Protein AF-A0A6N8R8D3-F1 (afdb_monomer_lite)

Radius of gyration: 10.47 Å; chains: 1; bounding box: 20×23×20 Å

pLDDT: mean 88.37, std 10.77, range [50.94, 96.38]

Secondary structure (DSSP, 8-state):
-------HHHHHHHHHHHHTS---HHHH--

Foldseek 3Di:
DPPPDDDPVLVVVLVCCCPVVVDDNVVSVD

Organism: Escherichia coli (NCBI:txid562)

InterPro domains:
  IPR002514 Transposase IS3/IS911family [PF01527] (3-29)
  IPR009057 Homedomain-like superfamily [SSF46689] (1-29)

Sequence (30 aa):
MSGKRYPEEFKTEAVKQVVDRGYSVASVAT

Structure (mmCIF, N/CA/C/O backbone):
data_AF-A0A6N8R8D3-F1
#
_entry.id   AF-A0A6N8R8D3-F1
#
loop_
_atom_site.group_PDB
_atom_site.id
_atom_site.type_symbol
_atom_site.label_atom_id
_atom_site.label_alt_id
_atom_site.label_comp_id
_atom_site.label_asym_id
_atom_site.label_entity_id
_atom_site.label_seq_id
_atom_site.pdbx_PDB_ins_code
_atom_site.Cartn_x
_atom_site.Cartn_y
_atom_site.Cartn_z
_atom_site.occupancy
_atom_site.B_iso_or_equiv
_atom_site.auth_seq_id
_atom_site.auth_comp_id
_atom_site.auth_asym_id
_atom_site.auth_atom_id
_atom_site.pdbx_PDB_model_num
ATOM 1 N N . MET A 1 1 ? -14.895 -13.052 13.714 1.00 50.94 1 MET A N 1
ATOM 2 C CA . MET A 1 1 ? -13.705 -12.584 12.970 1.00 50.94 1 MET A CA 1
ATOM 3 C C . MET A 1 1 ? -13.682 -11.064 13.015 1.00 50.94 1 MET A C 1
ATOM 5 O O . MET A 1 1 ? -14.422 -10.434 12.274 1.00 50.94 1 MET A O 1
ATOM 9 N N . SER A 1 2 ? -12.920 -10.469 13.935 1.00 60.50 2 SER A N 1
ATOM 10 C CA . SER A 1 2 ? -12.719 -9.016 13.924 1.00 60.50 2 SER A CA 1
ATOM 11 C C . SER A 1 2 ? -11.674 -8.715 12.852 1.00 60.50 2 SER A C 1
ATOM 13 O O . SER A 1 2 ? -10.518 -9.109 12.999 1.00 60.50 2 SER A O 1
ATOM 15 N N . GLY A 1 3 ? -12.096 -8.137 11.726 1.00 72.00 3 GLY A N 1
ATOM 16 C CA . GLY A 1 3 ? -11.176 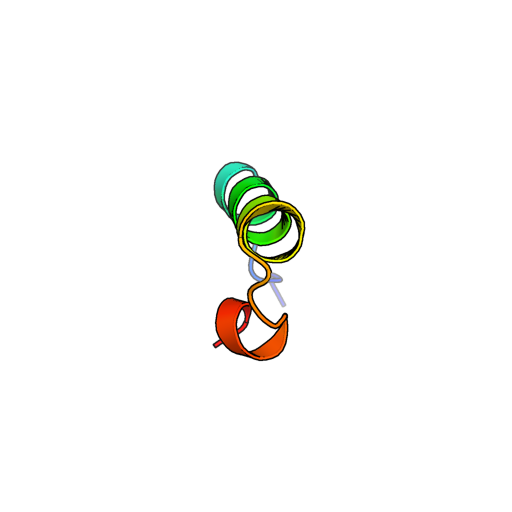-7.712 10.672 1.00 72.00 3 GLY A CA 1
ATOM 17 C C . GLY A 1 3 ? -10.176 -6.706 11.237 1.00 72.00 3 GLY A C 1
ATOM 18 O O . GLY A 1 3 ? -10.558 -5.856 12.044 1.00 72.00 3 GLY A O 1
ATOM 19 N N . LYS A 1 4 ? -8.901 -6.811 10.845 1.00 71.56 4 LYS A N 1
ATOM 20 C CA . LYS A 1 4 ? -7.863 -5.861 11.267 1.00 71.56 4 LYS A CA 1
ATOM 21 C C . LYS A 1 4 ? -8.319 -4.447 10.890 1.00 71.56 4 LYS A C 1
ATOM 23 O O . LYS A 1 4 ? -8.374 -4.100 9.713 1.00 71.56 4 LYS A O 1
ATOM 28 N N . ARG A 1 5 ? -8.706 -3.648 11.887 1.00 81.94 5 ARG A N 1
ATOM 29 C CA . ARG A 1 5 ? -9.035 -2.236 11.695 1.00 81.94 5 ARG A CA 1
ATOM 30 C C . ARG A 1 5 ? -7.732 -1.463 11.711 1.00 81.94 5 ARG A C 1
ATOM 32 O O . ARG A 1 5 ? -7.174 -1.204 12.770 1.00 81.94 5 ARG A O 1
ATOM 39 N N . TYR A 1 6 ? -7.246 -1.148 10.521 1.00 85.69 6 TYR A N 1
ATOM 40 C CA . TYR A 1 6 ? -6.148 -0.209 10.378 1.00 85.69 6 TYR A CA 1
ATOM 41 C C . TYR A 1 6 ? -6.640 1.204 10.717 1.00 85.69 6 TY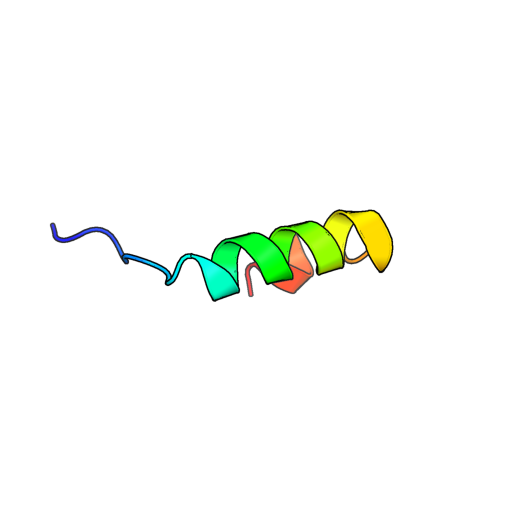R A C 1
ATOM 43 O O . TYR A 1 6 ? -7.746 1.557 10.287 1.00 85.69 6 TYR A O 1
ATOM 51 N N . PRO A 1 7 ? -5.846 1.999 11.455 1.00 91.25 7 PRO A N 1
ATOM 52 C CA . PRO A 1 7 ? -6.119 3.417 11.663 1.00 91.25 7 PRO A CA 1
ATOM 53 C C . PRO A 1 7 ? -6.275 4.157 10.330 1.00 91.25 7 PRO A C 1
ATOM 55 O O . PRO A 1 7 ? -5.657 3.787 9.328 1.00 91.25 7 PRO A O 1
ATOM 58 N N . GLU A 1 8 ? -7.079 5.217 10.309 1.00 90.19 8 GLU A N 1
ATOM 59 C CA . GLU A 1 8 ? -7.268 6.029 9.098 1.00 90.19 8 GLU A CA 1
ATOM 60 C C . GLU A 1 8 ? -5.965 6.718 8.659 1.00 90.19 8 GLU A C 1
ATOM 62 O O . GLU A 1 8 ? -5.721 6.853 7.455 1.00 90.19 8 GLU A O 1
ATOM 67 N N . GLU A 1 9 ? -5.072 7.064 9.598 1.00 91.00 9 GLU A N 1
ATOM 68 C CA . GLU A 1 9 ? -3.756 7.607 9.243 1.00 91.00 9 GLU A CA 1
ATOM 69 C C . GLU A 1 9 ? -2.929 6.590 8.455 1.00 91.00 9 GLU A C 1
ATOM 71 O O . GLU A 1 9 ? -2.314 6.937 7.450 1.00 91.00 9 GLU A O 1
ATOM 76 N N . PHE A 1 10 ? -2.973 5.314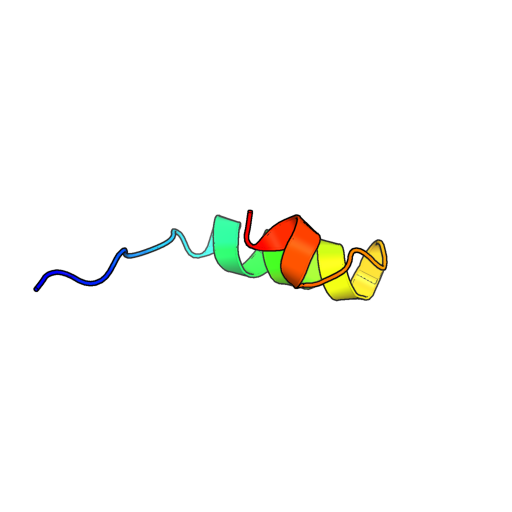 8.852 1.00 92.06 10 PHE A N 1
ATOM 77 C CA . PHE A 1 10 ? -2.251 4.256 8.150 1.00 92.06 10 PHE A CA 1
ATOM 78 C C . PHE A 1 10 ? -2.748 4.099 6.712 1.00 92.06 10 PHE A C 1
ATOM 80 O O . PHE A 1 10 ? -1.945 4.011 5.786 1.00 92.06 10 PHE A O 1
ATOM 87 N N . LYS A 1 11 ? -4.070 4.107 6.504 1.00 91.19 11 LYS A N 1
ATOM 88 C CA . LYS A 1 11 ? -4.652 4.008 5.157 1.00 91.19 11 LYS A CA 1
ATOM 89 C C . LYS A 1 11 ? -4.230 5.184 4.280 1.00 91.19 11 LYS A C 1
ATOM 91 O O . LYS A 1 11 ? -3.856 4.988 3.128 1.00 91.19 11 LYS A O 1
ATOM 96 N N . THR A 1 12 ? -4.259 6.390 4.838 1.00 94.75 12 THR A N 1
ATOM 97 C CA . THR A 1 12 ? -3.903 7.615 4.115 1.00 94.75 12 THR A CA 1
ATOM 98 C C . THR A 1 12 ? -2.425 7.625 3.728 1.00 94.75 12 THR A C 1
ATOM 100 O O . THR A 1 12 ? -2.085 7.900 2.578 1.00 94.75 12 THR A O 1
ATOM 103 N N . GLU A 1 13 ? -1.537 7.267 4.655 1.00 94.81 13 GLU A N 1
ATOM 104 C CA . GLU A 1 13 ? -0.098 7.210 4.391 1.00 94.81 13 GLU A CA 1
ATOM 105 C C . GLU A 1 13 ? 0.276 6.075 3.430 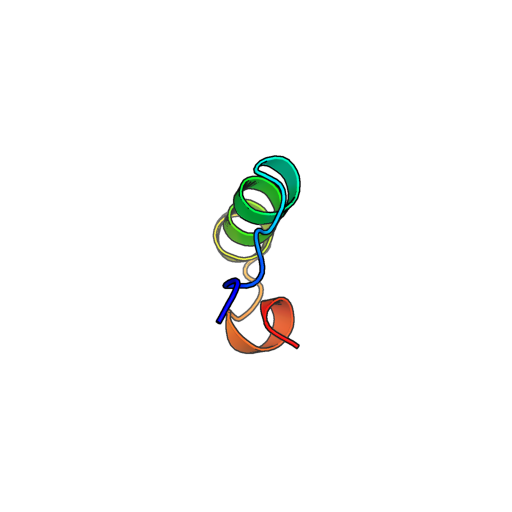1.00 94.81 13 GLU A C 1
ATOM 107 O O . GLU A 1 13 ? 1.166 6.252 2.598 1.00 94.81 13 GLU A O 1
ATOM 112 N N . ALA A 1 14 ? -0.419 4.934 3.478 1.00 94.44 14 ALA A N 1
ATOM 113 C CA . ALA A 1 14 ? -0.224 3.845 2.522 1.00 94.44 14 ALA A CA 1
ATOM 114 C C . ALA A 1 14 ? -0.553 4.284 1.085 1.00 94.44 14 ALA A C 1
ATOM 116 O O . ALA A 1 14 ? 0.199 3.979 0.160 1.00 94.44 14 ALA A O 1
ATOM 117 N N . VAL A 1 15 ? -1.631 5.054 0.892 1.00 94.81 15 VAL A N 1
ATOM 118 C CA . VAL A 1 15 ? -1.996 5.591 -0.430 1.00 94.81 15 VAL A CA 1
ATOM 119 C C . VAL A 1 15 ? -0.949 6.587 -0.928 1.00 94.81 15 VAL A C 1
ATOM 121 O O . VAL A 1 15 ? -0.493 6.459 -2.063 1.00 94.81 15 VAL A O 1
ATOM 124 N N . LYS A 1 16 ? -0.497 7.524 -0.085 1.00 96.38 16 LYS A N 1
ATOM 125 C CA . LYS A 1 16 ? 0.565 8.480 -0.457 1.00 96.38 16 LYS A CA 1
ATOM 126 C C . LYS A 1 16 ? 1.874 7.787 -0.827 1.00 96.38 16 LYS A C 1
ATOM 128 O O . LYS A 1 16 ? 2.558 8.194 -1.757 1.00 96.38 16 LYS A O 1
ATOM 133 N N . GLN A 1 17 ? 2.239 6.713 -0.132 1.00 95.94 17 GLN A N 1
ATOM 134 C CA . GLN A 1 17 ? 3.440 5.948 -0.466 1.00 95.94 17 GLN A CA 1
ATOM 135 C C . GLN A 1 17 ? 3.377 5.327 -1.868 1.00 95.94 17 GLN A C 1
ATOM 137 O O . GLN A 1 17 ? 4.380 5.321 -2.578 1.00 95.94 17 GLN A O 1
ATOM 142 N N . VAL A 1 18 ? 2.206 4.856 -2.296 1.00 95.44 18 VAL A N 1
ATOM 143 C CA . VAL A 1 18 ? 2.033 4.289 -3.640 1.00 95.44 18 VAL A CA 1
ATOM 144 C C . VAL A 1 18 ? 1.954 5.387 -4.701 1.00 95.44 18 VAL A C 1
ATOM 146 O O . VAL A 1 18 ? 2.614 5.287 -5.732 1.00 95.44 18 VAL A O 1
ATOM 149 N N . VAL A 1 19 ? 1.169 6.438 -4.452 1.00 95.44 19 VAL A N 1
ATOM 150 C CA . VAL A 1 19 ? 0.871 7.479 -5.449 1.00 95.44 19 VAL A CA 1
A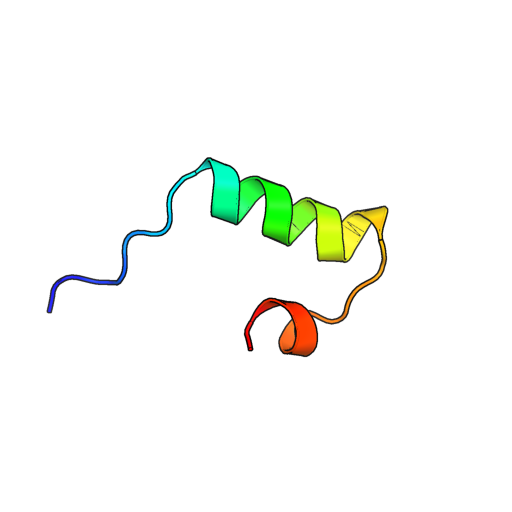TOM 151 C C . VAL A 1 19 ? 1.990 8.516 -5.550 1.00 95.44 19 VAL A C 1
ATOM 153 O O . VAL A 1 19 ? 2.439 8.816 -6.652 1.00 95.44 19 VAL A O 1
ATOM 156 N N . ASP A 1 20 ? 2.474 9.030 -4.418 1.00 95.88 20 ASP A N 1
ATOM 157 C CA . ASP A 1 20 ? 3.437 10.138 -4.395 1.00 95.88 20 ASP A CA 1
ATOM 158 C C . ASP A 1 20 ? 4.883 9.637 -4.435 1.00 95.88 20 ASP A C 1
ATOM 160 O O . ASP A 1 20 ? 5.743 10.248 -5.066 1.00 95.88 20 ASP A O 1
ATOM 164 N N . ARG A 1 21 ? 5.172 8.525 -3.744 1.00 93.31 21 ARG A N 1
ATOM 165 C CA . ARG A 1 21 ? 6.534 7.960 -3.659 1.00 93.31 21 ARG A CA 1
ATOM 166 C C . ARG A 1 21 ? 6.793 6.842 -4.669 1.00 93.31 21 ARG A C 1
ATOM 168 O O . ARG A 1 21 ? 7.933 6.400 -4.791 1.00 93.31 21 ARG A O 1
ATOM 175 N N . GLY A 1 22 ? 5.760 6.386 -5.379 1.00 94.19 22 GLY A N 1
ATOM 176 C CA . GLY A 1 22 ? 5.869 5.343 -6.401 1.00 94.19 22 GLY A CA 1
ATOM 177 C C . GLY A 1 22 ? 6.192 3.952 -5.849 1.00 94.19 22 GLY A C 1
ATOM 178 O O . GLY A 1 22 ? 6.718 3.114 -6.582 1.00 94.19 22 GLY A O 1
ATOM 179 N N . TYR A 1 23 ? 5.932 3.689 -4.564 1.00 95.50 23 TYR A N 1
ATOM 180 C CA . TYR A 1 23 ? 6.158 2.363 -3.991 1.00 95.50 23 TYR A CA 1
ATOM 181 C C . TYR A 1 23 ? 5.155 1.346 -4.531 1.00 95.50 23 TYR A C 1
ATOM 183 O O . TYR A 1 23 ? 3.986 1.646 -4.768 1.00 95.50 23 TYR A O 1
ATOM 191 N N . SER A 1 24 ? 5.612 0.105 -4.703 1.00 93.69 24 SER A N 1
ATOM 192 C CA . SER A 1 24 ? 4.726 -0.972 -5.133 1.00 93.69 24 SER A CA 1
ATOM 193 C C . SER A 1 24 ? 3.746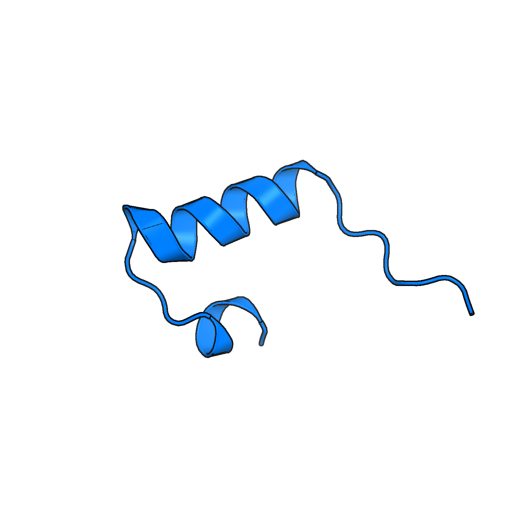 -1.338 -4.016 1.00 93.69 24 SER A C 1
ATOM 195 O O . SER A 1 24 ? 4.106 -1.358 -2.838 1.00 93.69 24 SER A O 1
ATOM 197 N N . VAL A 1 25 ? 2.511 -1.689 -4.384 1.00 92.00 25 VAL A N 1
ATOM 198 C CA . VAL A 1 25 ? 1.483 -2.122 -3.420 1.00 92.00 25 VAL A CA 1
ATOM 199 C C . VAL A 1 25 ? 1.965 -3.325 -2.602 1.00 92.00 25 VAL A C 1
ATOM 201 O O . VAL A 1 25 ? 1.708 -3.391 -1.406 1.00 92.00 25 VAL A O 1
ATOM 204 N N . ALA A 1 26 ? 2.719 -4.240 -3.219 1.00 93.50 26 ALA A N 1
ATOM 205 C CA . ALA A 1 26 ? 3.306 -5.389 -2.531 1.00 93.50 26 ALA A CA 1
ATOM 206 C C . ALA A 1 26 ? 4.317 -4.964 -1.452 1.00 93.50 26 ALA A C 1
ATOM 208 O O . ALA A 1 26 ? 4.305 -5.509 -0.352 1.00 93.50 26 ALA A O 1
ATOM 209 N N . SER A 1 27 ? 5.144 -3.955 -1.739 1.00 91.06 27 SER A N 1
ATOM 210 C CA . SER A 1 27 ? 6.106 -3.406 -0.776 1.00 91.06 27 SER A CA 1
ATOM 211 C C . SER A 1 27 ? 5.427 -2.696 0.397 1.00 91.06 27 SER A C 1
ATOM 213 O O . SER A 1 27 ? 5.946 -2.745 1.502 1.00 91.06 27 SER A O 1
ATOM 215 N N . VAL A 1 28 ? 4.276 -2.054 0.173 1.00 90.50 28 VAL A N 1
ATOM 216 C CA . VAL A 1 28 ? 3.505 -1.366 1.228 1.00 90.50 28 VAL A CA 1
ATOM 217 C C . VAL A 1 28 ? 2.647 -2.343 2.051 1.00 90.50 28 VAL A C 1
ATOM 219 O O . VAL A 1 28 ? 2.311 -2.055 3.196 1.00 90.50 28 VAL A O 1
ATOM 222 N N . ALA A 1 29 ? 2.290 -3.500 1.486 1.00 88.88 29 ALA A N 1
ATOM 223 C CA . ALA A 1 29 ? 1.452 -4.519 2.126 1.00 88.88 29 ALA A CA 1
ATOM 224 C C . ALA A 1 29 ? 2.228 -5.604 2.903 1.00 88.88 29 ALA A C 1
ATOM 226 O O . ALA A 1 29 ? 1.587 -6.485 3.484 1.00 88.88 29 ALA A O 1
ATOM 227 N N . THR A 1 30 ? 3.566 -5.564 2.876 1.00 82.25 30 THR A N 1
ATOM 228 C CA . THR A 1 30 ? 4.456 -6.483 3.614 1.00 82.25 30 THR A CA 1
ATOM 229 C C . THR A 1 30 ? 4.615 -6.024 5.059 1.00 82.25 30 THR A C 1
ATOM 231 O O . THR A 1 30 ? 4.478 -6.881 5.961 1.00 82.25 30 THR A O 1
#